Protein AF-A0A537D9V8-F1 (afdb_monomer)

Structure (mmCIF, N/CA/C/O backbone):
data_AF-A0A537D9V8-F1
#
_entry.id   AF-A0A537D9V8-F1
#
loop_
_atom_site.group_PDB
_atom_site.id
_atom_site.type_symbol
_atom_site.label_atom_id
_atom_site.label_alt_id
_atom_site.label_comp_id
_atom_site.label_asym_id
_atom_site.label_entity_id
_atom_site.label_seq_id
_atom_site.pdbx_PDB_ins_code
_atom_site.Cartn_x
_atom_site.Cartn_y
_atom_site.Cartn_z
_atom_site.occupancy
_atom_site.B_iso_or_equiv
_atom_site.auth_seq_id
_atom_site.auth_comp_id
_atom_site.auth_asym_id
_atom_site.auth_atom_id
_atom_site.pdbx_PDB_model_num
ATOM 1 N N . MET A 1 1 ? 19.007 15.230 -18.932 1.00 50.09 1 MET A N 1
ATOM 2 C CA . MET A 1 1 ? 17.707 14.813 -19.505 1.00 50.09 1 MET A CA 1
ATOM 3 C C . MET A 1 1 ? 17.336 13.464 -18.914 1.00 50.09 1 MET A C 1
ATOM 5 O O . MET A 1 1 ? 18.153 12.558 -18.996 1.00 50.09 1 MET A O 1
ATOM 9 N N . VAL A 1 2 ? 16.162 13.328 -18.291 1.00 53.84 2 VAL A N 1
ATOM 10 C CA . VAL A 1 2 ? 15.664 12.010 -17.859 1.00 53.84 2 VAL A CA 1
ATOM 11 C C . VAL A 1 2 ? 15.158 11.270 -19.104 1.00 53.84 2 VAL A C 1
ATOM 13 O O . VAL A 1 2 ? 14.391 11.864 -19.867 1.00 53.84 2 VAL A O 1
ATOM 16 N N . PRO A 1 3 ? 15.570 10.016 -19.357 1.00 70.00 3 PRO A N 1
ATOM 17 C CA . PRO A 1 3 ? 15.052 9.237 -20.475 1.00 70.00 3 PRO A CA 1
ATOM 18 C C . PRO A 1 3 ? 13.522 9.136 -20.404 1.00 70.00 3 PRO A C 1
ATOM 20 O O . PRO A 1 3 ? 12.966 8.838 -19.346 1.00 70.00 3 PRO A O 1
ATOM 23 N N . LYS A 1 4 ? 12.831 9.338 -21.535 1.00 74.06 4 LYS A N 1
ATOM 24 C CA . LYS A 1 4 ? 11.355 9.309 -21.632 1.00 74.06 4 LYS A CA 1
ATOM 25 C C . LYS A 1 4 ? 10.742 8.062 -20.977 1.00 74.06 4 LYS A C 1
ATOM 27 O O . LYS A 1 4 ? 9.688 8.142 -20.354 1.00 74.06 4 LYS A O 1
ATOM 32 N N . THR A 1 5 ? 11.428 6.928 -21.071 1.00 73.00 5 THR A N 1
ATOM 33 C CA . THR A 1 5 ? 11.005 5.647 -20.496 1.00 73.00 5 THR A CA 1
ATOM 34 C C . THR A 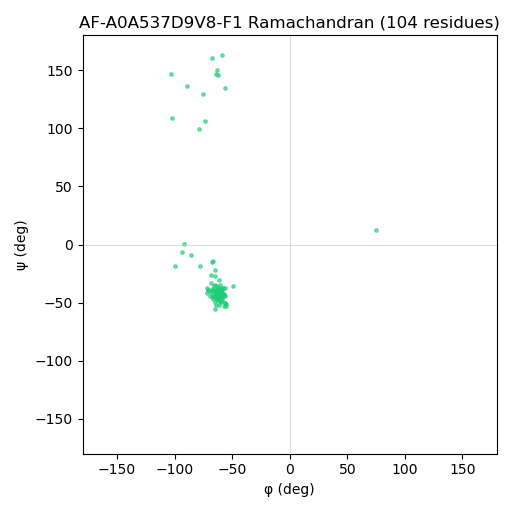1 5 ? 11.112 5.599 -18.970 1.00 73.00 5 THR A C 1
ATOM 36 O O . THR A 1 5 ? 10.228 5.055 -18.317 1.00 73.00 5 THR A O 1
ATOM 39 N N . GLN A 1 6 ? 12.147 6.210 -18.387 1.00 72.50 6 GLN A N 1
ATOM 40 C CA . GLN A 1 6 ? 12.312 6.275 -16.933 1.00 72.50 6 GLN A CA 1
ATOM 41 C C . GLN A 1 6 ? 11.202 7.121 -16.297 1.00 72.50 6 GLN A C 1
ATOM 43 O O . GLN A 1 6 ? 10.570 6.686 -15.340 1.00 72.50 6 GLN A O 1
ATOM 48 N N . PHE A 1 7 ? 10.875 8.262 -16.910 1.00 73.81 7 PHE A N 1
ATOM 49 C CA . PHE A 1 7 ? 9.762 9.107 -16.474 1.00 73.81 7 PHE A CA 1
ATOM 50 C C . PHE A 1 7 ? 8.406 8.378 -16.526 1.00 73.81 7 PHE A C 1
ATOM 52 O O . PHE A 1 7 ? 7.586 8.508 -15.617 1.00 73.81 7 PHE A O 1
ATOM 59 N N . GLN A 1 8 ? 8.175 7.566 -17.564 1.00 82.62 8 GLN A N 1
ATOM 60 C CA . GLN A 1 8 ? 6.965 6.742 -17.665 1.00 82.62 8 GLN A CA 1
ATOM 61 C C . GLN A 1 8 ? 6.888 5.677 -16.565 1.00 82.62 8 GLN A C 1
ATOM 63 O O . GLN A 1 8 ? 5.805 5.424 -16.035 1.00 82.62 8 GLN A O 1
ATOM 68 N N . PHE A 1 9 ? 8.014 5.057 -16.204 1.00 86.25 9 PHE A N 1
ATOM 69 C CA . PHE A 1 9 ? 8.059 4.107 -15.095 1.00 86.25 9 PHE A CA 1
ATOM 70 C C . PHE A 1 9 ? 7.816 4.783 -13.756 1.00 86.25 9 PHE A C 1
ATOM 72 O O . PHE A 1 9 ? 6.989 4.288 -12.999 1.00 86.25 9 PHE A O 1
ATOM 79 N N . ASP A 1 10 ? 8.435 5.932 -13.495 1.00 88.12 10 ASP A N 1
ATOM 80 C CA . ASP A 1 10 ? 8.245 6.661 -12.240 1.00 88.12 10 ASP A CA 1
ATOM 81 C C . ASP A 1 10 ? 6.766 6.960 -11.969 1.00 88.12 10 ASP A C 1
ATOM 83 O O . ASP A 1 10 ? 6.251 6.613 -10.906 1.00 88.12 10 ASP A O 1
ATOM 87 N N . GLN A 1 11 ? 6.061 7.534 -12.950 1.00 89.12 11 GLN A N 1
ATOM 88 C CA . GLN A 1 11 ? 4.635 7.850 -12.818 1.00 89.12 11 GLN A CA 1
ATOM 89 C C . GLN A 1 11 ? 3.774 6.599 -12.633 1.00 89.12 11 GLN A C 1
ATOM 91 O O . GLN A 1 11 ? 2.828 6.590 -11.843 1.00 89.12 11 GLN A O 1
ATOM 96 N N . LYS A 1 12 ? 4.092 5.535 -13.374 1.00 89.88 12 LYS A N 1
ATOM 97 C CA . LYS A 1 12 ? 3.346 4.281 -13.313 1.00 89.88 12 LYS A CA 1
ATOM 98 C C . LYS A 1 12 ? 3.517 3.600 -11.958 1.00 89.88 12 LYS A C 1
ATOM 100 O O . LYS A 1 12 ? 2.529 3.172 -11.371 1.00 89.88 12 LYS A O 1
ATOM 105 N N . VAL A 1 13 ? 4.744 3.540 -11.447 1.00 92.81 13 VAL A N 1
ATOM 106 C CA . VAL A 1 13 ? 5.045 2.960 -10.135 1.00 92.81 13 VAL A CA 1
ATOM 107 C C . VAL A 1 13 ? 4.386 3.774 -9.0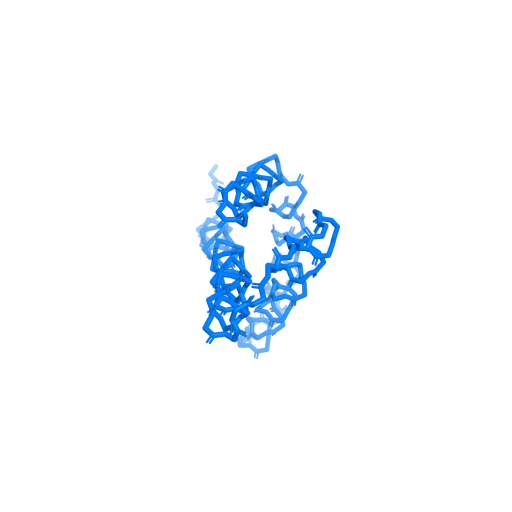20 1.00 92.81 13 VAL A C 1
ATOM 109 O O . VAL A 1 13 ? 3.720 3.187 -8.170 1.00 92.81 13 VAL A O 1
ATOM 112 N N . ASP A 1 14 ? 4.475 5.109 -9.053 1.00 92.81 14 ASP A N 1
ATOM 113 C CA . ASP A 1 14 ? 3.807 5.973 -8.067 1.00 92.81 14 ASP A CA 1
ATOM 114 C C . ASP A 1 14 ? 2.286 5.734 -8.038 1.00 92.81 14 ASP A C 1
ATOM 116 O O . ASP A 1 14 ? 1.671 5.641 -6.969 1.00 92.81 14 ASP A O 1
ATOM 120 N N . LEU A 1 15 ? 1.669 5.589 -9.216 1.00 93.75 15 LEU A N 1
ATOM 121 C CA . LEU A 1 15 ? 0.241 5.315 -9.334 1.00 93.75 15 LEU A CA 1
ATOM 122 C C . LEU A 1 15 ? -0.141 3.967 -8.706 1.00 93.75 15 LEU A C 1
ATOM 124 O O . LEU A 1 15 ? -1.140 3.896 -7.982 1.00 93.75 15 LEU A O 1
ATOM 128 N N . GLU A 1 16 ? 0.627 2.912 -8.970 1.00 94.75 16 GLU A N 1
ATOM 129 C CA . GLU A 1 16 ? 0.356 1.563 -8.461 1.00 94.75 16 GLU A CA 1
ATOM 130 C C . GLU A 1 16 ? 0.608 1.430 -6.958 1.00 94.75 16 GLU A C 1
ATOM 132 O O . GLU A 1 16 ? -0.211 0.837 -6.246 1.00 94.75 16 GLU A O 1
ATOM 137 N N . ILE A 1 17 ? 1.660 2.070 -6.441 1.00 94.56 17 ILE A N 1
ATOM 138 C CA . ILE A 1 17 ? 1.883 2.212 -4.997 1.00 94.56 17 ILE A CA 1
ATOM 139 C C . ILE A 1 17 ? 0.662 2.888 -4.363 1.00 94.56 17 ILE A C 1
ATOM 141 O O . ILE A 1 17 ? 0.060 2.353 -3.428 1.00 94.56 17 ILE A O 1
ATOM 145 N N . GLY A 1 18 ? 0.220 4.017 -4.924 1.00 95.50 18 GLY A N 1
ATOM 146 C CA . GLY A 1 18 ? -0.951 4.741 -4.435 1.00 95.50 18 GLY A CA 1
ATOM 147 C C . GLY A 1 18 ? -2.239 3.912 -4.453 1.00 95.50 18 GLY A C 1
ATOM 148 O O . GLY A 1 18 ? -3.027 3.965 -3.506 1.00 95.50 18 GLY A O 1
ATOM 149 N N . LYS A 1 19 ? -2.473 3.131 -5.515 1.00 96.50 19 LYS A N 1
ATOM 150 C CA . LYS A 1 19 ? -3.630 2.226 -5.607 1.00 96.50 19 LYS A CA 1
ATOM 151 C C . LYS A 1 19 ? -3.577 1.136 -4.542 1.00 96.50 19 LYS A C 1
ATOM 153 O O . LYS A 1 19 ? -4.598 0.895 -3.903 1.00 96.50 19 LYS A O 1
ATOM 158 N N . SER A 1 20 ? -2.410 0.541 -4.317 1.00 96.81 20 SER A N 1
ATOM 159 C CA . SER A 1 20 ? -2.212 -0.536 -3.341 1.00 96.81 20 SER A CA 1
ATOM 160 C C . SER A 1 20 ? -2.493 -0.068 -1.910 1.00 96.81 20 SER A C 1
ATOM 162 O O . SER A 1 20 ? -3.253 -0.709 -1.179 1.00 96.81 20 SER A O 1
ATOM 164 N N . VAL A 1 21 ? -1.989 1.113 -1.525 1.00 96.94 21 VAL A N 1
ATOM 165 C CA . VAL A 1 21 ? -2.286 1.700 -0.205 1.00 96.94 21 VAL A CA 1
ATOM 166 C C . VAL A 1 21 ? -3.777 2.023 -0.062 1.00 96.94 21 VAL A C 1
ATOM 168 O O . VAL A 1 21 ? -4.395 1.673 0.944 1.00 96.94 21 VAL A O 1
ATOM 171 N N . ARG A 1 22 ? -4.401 2.636 -1.080 1.00 96.81 22 ARG A N 1
ATOM 172 C CA . ARG A 1 22 ? -5.843 2.944 -1.051 1.00 96.81 22 ARG A CA 1
ATOM 173 C C . ARG A 1 22 ? -6.714 1.690 -0.987 1.00 96.81 22 ARG A C 1
ATOM 175 O O . ARG A 1 22 ? -7.735 1.708 -0.305 1.00 96.81 22 ARG A O 1
ATOM 182 N N . ALA A 1 23 ? -6.340 0.624 -1.689 1.00 97.31 23 ALA A N 1
ATOM 183 C CA . ALA A 1 23 ? -7.040 -0.656 -1.638 1.00 97.31 23 ALA A CA 1
ATOM 184 C C . ALA A 1 23 ? -6.966 -1.265 -0.231 1.00 97.31 23 ALA A C 1
ATOM 186 O O . ALA A 1 23 ? -7.997 -1.651 0.315 1.00 97.31 23 ALA A O 1
ATOM 187 N N . THR A 1 24 ? -5.786 -1.229 0.394 1.00 97.25 24 THR A N 1
ATOM 188 C CA . THR A 1 24 ? -5.583 -1.661 1.789 1.00 97.25 24 THR A CA 1
ATOM 189 C C . THR A 1 24 ? -6.459 -0.863 2.756 1.00 97.25 24 THR A C 1
ATOM 191 O O . THR A 1 24 ? -7.185 -1.430 3.570 1.00 97.25 24 THR A O 1
ATOM 194 N N . LEU A 1 25 ? -6.468 0.468 2.624 1.00 96.75 25 LEU A N 1
ATOM 195 C CA . LEU A 1 25 ? -7.319 1.350 3.424 1.00 96.75 25 LEU A CA 1
ATOM 196 C C . LEU A 1 25 ? -8.809 1.018 3.261 1.00 96.75 25 LEU A C 1
ATOM 198 O O . LEU A 1 25 ? -9.549 0.991 4.245 1.00 96.75 25 LEU A O 1
ATOM 202 N N . ARG A 1 26 ? -9.270 0.781 2.028 1.00 96.50 26 ARG A N 1
ATOM 203 C CA . ARG A 1 26 ? -10.668 0.414 1.748 1.00 96.50 26 ARG A CA 1
ATOM 204 C C . ARG A 1 26 ? -11.033 -0.923 2.379 1.00 96.50 26 ARG A C 1
ATOM 206 O O . ARG A 1 26 ? -12.079 -0.998 3.011 1.00 96.50 26 ARG A O 1
ATOM 213 N N . PHE A 1 27 ? -10.163 -1.922 2.258 1.00 96.56 27 PHE A N 1
ATOM 214 C CA . PHE A 1 27 ? -10.366 -3.245 2.838 1.00 96.56 27 PHE A CA 1
ATOM 215 C C . PHE A 1 27 ? -10.609 -3.174 4.351 1.00 96.56 27 PHE A C 1
ATOM 217 O O . PHE A 1 27 ? -11.646 -3.627 4.827 1.00 96.56 27 PHE A O 1
ATOM 224 N N . TYR A 1 28 ? -9.725 -2.514 5.106 1.00 96.19 28 TYR A N 1
ATOM 225 C CA . TYR A 1 28 ? -9.900 -2.405 6.558 1.00 96.19 28 TYR A CA 1
ATOM 226 C C . TYR A 1 28 ? -11.085 -1.527 6.972 1.00 96.19 28 TYR A C 1
ATOM 228 O O . TYR A 1 28 ? -11.734 -1.815 7.975 1.00 96.19 28 TYR A O 1
ATOM 236 N N . ASN A 1 29 ? -11.414 -0.481 6.205 1.00 95.06 29 ASN A N 1
ATOM 237 C CA . ASN A 1 29 ? -12.645 0.276 6.451 1.00 95.06 29 ASN A CA 1
ATOM 238 C C . ASN A 1 29 ? -13.894 -0.593 6.259 1.00 95.06 29 ASN A C 1
ATOM 240 O O . ASN A 1 29 ? -14.874 -0.396 6.974 1.00 95.06 29 ASN A O 1
ATOM 244 N N . GLU A 1 30 ? -13.875 -1.521 5.304 1.00 95.19 30 GLU A N 1
ATOM 245 C CA . GLU A 1 30 ? -14.993 -2.429 5.068 1.00 95.19 30 GLU A CA 1
ATOM 246 C C . GLU A 1 30 ? -15.107 -3.474 6.182 1.00 95.19 30 GLU A C 1
ATOM 248 O O . GLU A 1 30 ? -16.196 -3.666 6.716 1.00 95.19 30 GLU A O 1
ATOM 253 N N . LEU A 1 31 ? -13.984 -4.036 6.643 1.00 93.75 31 LEU A N 1
ATOM 254 C CA . LEU A 1 31 ? -13.959 -4.892 7.836 1.00 93.75 31 LEU A CA 1
ATOM 255 C C . LEU A 1 31 ? -14.529 -4.177 9.069 1.00 93.75 31 LEU A C 1
ATOM 257 O O . LEU A 1 31 ? -15.354 -4.738 9.787 1.00 93.75 31 LEU A O 1
ATOM 261 N N . ARG A 1 32 ? -14.153 -2.910 9.284 1.00 93.62 32 ARG A N 1
ATOM 262 C CA . ARG A 1 32 ? -14.700 -2.088 10.372 1.00 93.62 32 ARG A CA 1
ATOM 263 C C . ARG A 1 32 ? -16.219 -1.945 10.280 1.00 93.62 32 ARG A C 1
ATOM 265 O O . ARG A 1 32 ? -16.906 -2.089 11.285 1.00 93.62 32 ARG A O 1
ATOM 272 N N . LYS A 1 33 ? -16.751 -1.647 9.089 1.00 93.38 33 LYS A N 1
ATOM 273 C CA . LYS A 1 33 ? -18.204 -1.518 8.879 1.00 93.38 33 LYS A CA 1
ATOM 274 C C . LYS A 1 33 ? -18.930 -2.834 9.143 1.00 93.38 33 LYS A C 1
ATOM 276 O O . LYS A 1 33 ? -19.999 -2.811 9.740 1.00 93.38 33 LYS A O 1
ATOM 281 N N . GLN A 1 34 ? -18.354 -3.959 8.721 1.00 92.81 34 GLN A N 1
ATOM 282 C CA . GLN A 1 34 ? -18.924 -5.284 8.968 1.00 92.81 34 GLN A CA 1
ATOM 283 C C . GLN A 1 34 ? -18.976 -5.609 10.465 1.00 92.81 34 GLN A C 1
ATOM 285 O O . GLN A 1 34 ? -20.002 -6.098 10.929 1.00 92.81 34 GLN A O 1
ATOM 290 N N . ALA A 1 35 ? -17.922 -5.290 11.224 1.00 90.94 35 ALA A N 1
ATOM 291 C CA . ALA A 1 35 ? -17.917 -5.432 12.682 1.00 90.94 35 ALA A CA 1
ATOM 292 C C . ALA A 1 35 ? -18.983 -4.536 13.340 1.00 90.94 35 ALA A C 1
ATOM 294 O O . ALA A 1 35 ? -19.802 -5.015 14.121 1.00 90.94 35 ALA A O 1
ATOM 295 N N . ALA A 1 36 ? -19.060 -3.263 12.936 1.00 90.75 36 ALA A N 1
ATOM 296 C CA . ALA A 1 36 ? -20.065 -2.330 13.444 1.00 90.75 36 ALA A CA 1
ATOM 297 C C . ALA A 1 36 ? -21.505 -2.797 13.158 1.00 90.75 36 ALA A C 1
ATOM 299 O O . ALA A 1 36 ? -22.372 -2.677 14.019 1.00 90.75 36 ALA A O 1
ATOM 300 N N . ALA A 1 37 ? -21.760 -3.385 11.983 1.00 92.81 37 ALA A N 1
ATOM 301 C CA . ALA A 1 37 ? -23.063 -3.955 11.632 1.00 92.81 37 ALA A CA 1
ATOM 302 C C . ALA A 1 37 ? -23.456 -5.162 12.509 1.00 92.81 37 ALA A C 1
ATOM 304 O O . ALA A 1 37 ? -24.639 -5.468 12.627 1.00 92.81 37 ALA A O 1
ATOM 305 N N . ARG A 1 38 ? -22.481 -5.829 13.139 1.00 93.44 38 ARG A N 1
ATOM 306 C CA . ARG A 1 38 ? -22.688 -6.917 14.111 1.00 93.44 38 ARG A CA 1
ATOM 307 C C . ARG A 1 38 ? -22.760 -6.423 15.560 1.00 93.44 38 ARG A C 1
ATOM 309 O O . ARG A 1 38 ? -22.913 -7.234 16.465 1.00 93.44 38 ARG A O 1
ATOM 316 N N . GLY A 1 39 ? -22.642 -5.113 15.791 1.00 90.69 39 GLY A N 1
ATOM 317 C CA . GLY A 1 39 ? -22.552 -4.531 17.132 1.00 90.69 39 GLY A CA 1
ATOM 318 C C . GLY A 1 39 ? -21.188 -4.728 17.805 1.00 90.69 39 GLY A C 1
ATOM 319 O O . GLY A 1 39 ? -21.057 -4.481 19.001 1.00 90.69 39 GLY A O 1
ATOM 320 N N . GLU A 1 40 ? -20.167 -5.158 17.061 1.00 89.50 40 GLU A N 1
ATOM 321 C CA . GLU A 1 40 ? -18.815 -5.367 17.577 1.00 89.50 40 GLU A CA 1
ATOM 322 C C . GLU A 1 40 ? -17.982 -4.082 17.455 1.00 89.50 40 GLU A C 1
ATOM 324 O O . GLU A 1 40 ? -17.957 -3.424 16.410 1.00 89.50 40 GLU A O 1
ATOM 329 N N . GLN A 1 41 ? -17.230 -3.745 18.507 1.00 79.62 41 GLN A N 1
ATOM 330 C CA . GLN A 1 41 ? -16.169 -2.743 18.406 1.00 79.62 41 GLN A CA 1
ATOM 331 C C . GLN A 1 41 ? -14.939 -3.377 17.754 1.00 79.62 41 GLN A C 1
ATOM 333 O O . GLN A 1 41 ? -14.153 -4.074 18.398 1.00 79.62 41 GLN A O 1
ATOM 338 N N . GLY A 1 42 ? -14.775 -3.139 16.452 1.00 81.56 42 GLY A N 1
ATOM 339 C CA . GLY A 1 42 ? -13.549 -3.492 15.747 1.00 81.56 42 GLY A CA 1
ATOM 340 C C . GLY A 1 42 ? -12.358 -2.700 16.290 1.00 81.56 42 GLY A C 1
ATOM 341 O O . GLY A 1 42 ? -12.493 -1.537 16.659 1.00 81.56 42 GLY A O 1
ATOM 342 N N . LYS A 1 43 ? -11.173 -3.311 16.298 1.00 87.44 43 LYS A N 1
ATOM 343 C CA . LYS A 1 43 ? -9.905 -2.608 16.534 1.00 87.44 43 LYS A CA 1
ATOM 344 C C . LYS A 1 43 ? -9.174 -2.422 15.205 1.00 87.44 43 LYS A C 1
ATOM 346 O O . LYS A 1 43 ? -9.279 -3.303 14.344 1.00 87.44 43 LYS A O 1
ATOM 351 N N . PRO A 1 44 ? -8.431 -1.318 15.020 1.00 90.62 44 PRO A N 1
ATOM 352 C CA . PRO A 1 44 ? -7.613 -1.170 13.830 1.00 90.62 44 PRO A CA 1
ATOM 353 C C . PRO A 1 44 ? -6.535 -2.267 13.802 1.00 90.62 44 PRO A C 1
ATOM 355 O O . PRO A 1 44 ? -6.085 -2.709 14.865 1.00 90.62 44 PRO A O 1
ATOM 358 N N . PRO A 1 45 ? -6.090 -2.707 12.609 1.00 95.00 45 PRO A N 1
ATOM 359 C CA . PRO A 1 45 ? -4.878 -3.516 12.507 1.00 95.00 45 PRO A CA 1
ATOM 360 C C . PRO A 1 45 ? -3.684 -2.735 13.076 1.00 95.00 45 PRO A C 1
ATOM 362 O O . PRO A 1 45 ? -3.737 -1.511 13.173 1.00 95.00 45 PRO A O 1
ATOM 365 N N . SER A 1 46 ? -2.578 -3.407 13.396 1.00 96.94 46 SER A N 1
ATOM 366 C CA . SER A 1 46 ? -1.327 -2.693 13.668 1.00 96.94 46 SER A CA 1
ATOM 367 C C . SER A 1 46 ? -0.794 -2.028 12.391 1.00 96.94 46 SER A C 1
ATOM 369 O O . SER A 1 46 ? -1.135 -2.422 11.267 1.00 96.94 46 SER A O 1
ATOM 371 N N . PHE A 1 47 ? 0.086 -1.035 12.550 1.00 96.44 47 PHE A N 1
ATOM 372 C CA . PHE A 1 47 ? 0.765 -0.407 11.413 1.00 96.44 47 PHE A CA 1
ATOM 373 C C . PHE A 1 47 ? 1.565 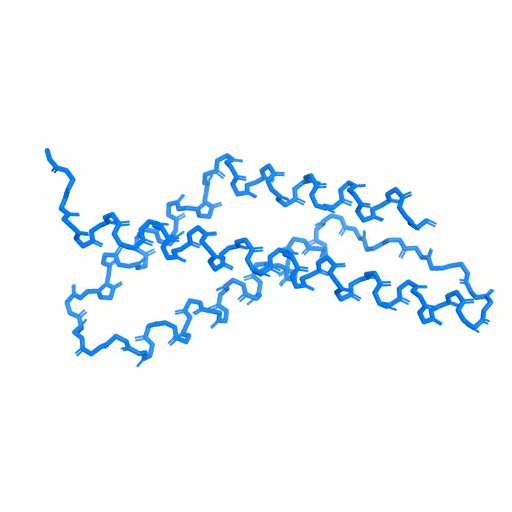-1.423 10.587 1.00 96.44 47 PHE A C 1
ATOM 375 O O . PHE A 1 47 ? 1.584 -1.338 9.359 1.00 96.44 47 PHE A O 1
ATOM 382 N N . GLU A 1 48 ? 2.191 -2.398 11.247 1.00 96.62 48 GLU A N 1
ATOM 383 C CA . GLU A 1 48 ? 2.949 -3.470 10.598 1.00 96.62 48 GLU A CA 1
ATOM 384 C C . GLU A 1 48 ? 2.039 -4.342 9.732 1.00 96.62 48 GLU A C 1
ATOM 386 O O . GLU A 1 48 ? 2.331 -4.542 8.556 1.00 96.62 48 GLU A O 1
ATOM 391 N N . THR A 1 49 ? 0.889 -4.771 10.260 1.00 96.94 49 THR A N 1
ATOM 392 C CA . THR A 1 49 ? -0.084 -5.577 9.510 1.00 96.94 49 THR A CA 1
ATOM 393 C C . THR A 1 49 ? -0.669 -4.799 8.329 1.00 96.94 49 THR A C 1
ATOM 395 O O . THR A 1 49 ? -0.795 -5.334 7.225 1.00 96.94 49 THR A O 1
ATOM 398 N N . PHE A 1 50 ? -0.989 -3.516 8.523 1.00 97.19 50 PHE A N 1
ATOM 399 C CA . PHE A 1 50 ? -1.439 -2.645 7.436 1.00 97.19 50 PHE A CA 1
ATOM 400 C C . PHE A 1 50 ? -0.369 -2.515 6.343 1.00 97.19 50 PHE A C 1
ATOM 402 O O . PHE A 1 50 ? -0.654 -2.691 5.157 1.00 97.19 50 PHE A O 1
ATOM 409 N N . SER A 1 51 ? 0.874 -2.240 6.740 1.00 95.81 51 SER A N 1
ATOM 410 C CA . SER A 1 51 ? 1.991 -2.031 5.817 1.00 95.81 51 SER A CA 1
ATOM 411 C C . SER A 1 51 ? 2.373 -3.308 5.074 1.00 95.81 51 SER A C 1
ATOM 413 O O . SER A 1 51 ? 2.642 -3.253 3.874 1.00 95.81 51 SER A O 1
ATOM 415 N N . ALA A 1 52 ? 2.339 -4.460 5.744 1.00 96.69 52 ALA A N 1
ATOM 416 C CA . ALA A 1 52 ? 2.571 -5.762 5.131 1.00 96.69 52 ALA A CA 1
ATOM 417 C C . ALA A 1 52 ? 1.527 -6.062 4.046 1.00 96.69 52 ALA A C 1
ATOM 419 O O . ALA A 1 52 ? 1.892 -6.430 2.931 1.00 96.69 52 ALA A O 1
ATOM 420 N N . MET A 1 53 ? 0.240 -5.817 4.323 1.00 97.19 53 MET A N 1
ATOM 421 C CA . MET A 1 53 ? -0.822 -6.000 3.330 1.00 97.19 53 MET A CA 1
ATOM 422 C C . MET A 1 53 ? -0.652 -5.062 2.129 1.00 97.19 53 MET A C 1
ATOM 424 O O . MET A 1 53 ? -0.724 -5.504 0.981 1.00 97.19 53 MET A O 1
ATOM 428 N N . ALA A 1 54 ? -0.381 -3.780 2.382 1.00 96.81 54 ALA A N 1
ATOM 429 C CA . ALA A 1 54 ? -0.143 -2.812 1.317 1.00 96.81 54 ALA A CA 1
ATOM 430 C C . ALA A 1 54 ? 1.061 -3.205 0.451 1.00 96.81 54 ALA A C 1
ATOM 432 O O . ALA A 1 54 ? 0.985 -3.116 -0.772 1.00 96.81 54 ALA A O 1
ATOM 433 N N . THR A 1 55 ? 2.133 -3.697 1.072 1.00 95.25 55 THR A N 1
ATOM 434 C CA . THR A 1 55 ? 3.340 -4.165 0.378 1.00 95.25 55 THR A CA 1
ATOM 435 C C . THR A 1 55 ? 3.068 -5.422 -0.446 1.00 95.25 55 THR A C 1
ATOM 437 O O . THR A 1 55 ? 3.511 -5.502 -1.588 1.00 95.25 55 THR A O 1
ATOM 440 N N . GLY A 1 56 ? 2.277 -6.368 0.067 1.00 96.00 56 GLY A N 1
ATOM 441 C CA . GLY A 1 56 ? 1.845 -7.541 -0.699 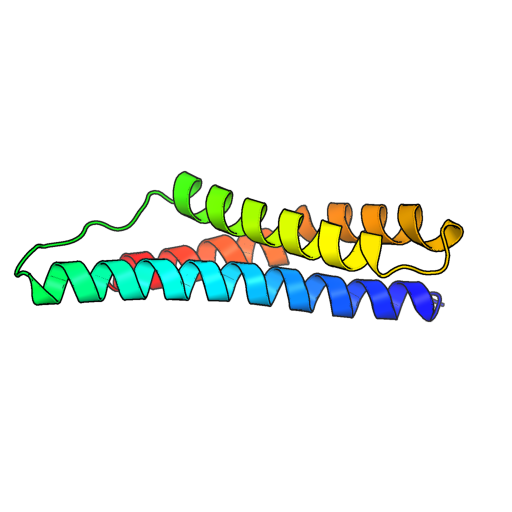1.00 96.00 56 GLY A CA 1
ATOM 442 C C . GLY A 1 56 ? 1.051 -7.165 -1.955 1.00 96.00 56 GLY A C 1
ATOM 443 O O . GLY A 1 56 ? 1.297 -7.708 -3.030 1.00 96.00 56 GLY A O 1
ATOM 444 N N . LEU A 1 57 ? 0.153 -6.178 -1.856 1.00 96.25 57 LEU A N 1
ATOM 445 C CA . LEU A 1 57 ? -0.588 -5.657 -3.014 1.00 96.25 57 LEU A CA 1
ATOM 446 C C . LEU A 1 57 ? 0.319 -4.935 -4.019 1.00 96.25 57 LEU A C 1
ATOM 448 O O . LEU A 1 57 ? 0.139 -5.094 -5.228 1.00 96.25 57 LEU A O 1
ATOM 452 N N . MET A 1 58 ? 1.303 -4.176 -3.530 1.00 95.56 58 MET A N 1
ATOM 453 C CA . MET A 1 58 ? 2.321 -3.556 -4.381 1.00 95.56 58 MET A CA 1
ATOM 454 C C . MET A 1 58 ? 3.091 -4.627 -5.156 1.00 95.56 58 MET A C 1
ATOM 456 O O . MET A 1 58 ? 3.203 -4.533 -6.375 1.00 95.56 58 MET A O 1
ATOM 460 N N . GLU A 1 59 ? 3.572 -5.665 -4.476 1.00 94.94 59 GLU A 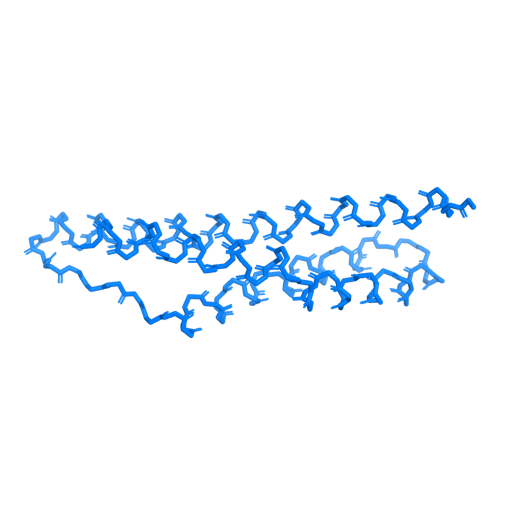N 1
ATOM 461 C CA . GLU A 1 59 ? 4.341 -6.746 -5.093 1.00 94.94 59 GLU A CA 1
ATOM 462 C C . GLU A 1 59 ? 3.518 -7.517 -6.136 1.00 94.94 59 GLU A C 1
ATOM 464 O O . GLU A 1 59 ? 3.992 -7.766 -7.245 1.00 94.94 59 GLU A O 1
ATOM 469 N N . ALA A 1 60 ? 2.246 -7.800 -5.840 1.00 94.81 60 ALA A N 1
ATOM 470 C CA . ALA A 1 60 ? 1.333 -8.407 -6.804 1.00 94.81 60 ALA A CA 1
ATOM 471 C C . ALA A 1 60 ? 1.133 -7.521 -8.051 1.00 94.81 60 ALA A C 1
ATOM 473 O O . ALA A 1 60 ? 1.193 -8.013 -9.179 1.00 94.81 60 ALA A O 1
ATOM 474 N N . SER A 1 61 ? 0.949 -6.205 -7.873 1.00 93.31 61 SER A N 1
ATOM 475 C CA . SER A 1 61 ? 0.838 -5.258 -8.995 1.00 93.31 61 SER A CA 1
ATOM 476 C C . SER A 1 61 ? 2.135 -5.183 -9.814 1.00 93.31 61 SER A C 1
ATOM 478 O O . SER A 1 61 ? 2.095 -5.190 -11.050 1.00 93.31 61 SER A O 1
ATOM 480 N N . LYS A 1 62 ? 3.299 -5.201 -9.146 1.00 94.50 62 LYS A N 1
ATOM 481 C CA . LYS A 1 62 ? 4.612 -5.273 -9.799 1.00 94.50 62 LYS A CA 1
ATOM 482 C C . LYS A 1 62 ? 4.698 -6.490 -10.711 1.00 94.50 62 LYS A C 1
ATOM 484 O O . LYS A 1 62 ? 5.032 -6.329 -11.884 1.00 94.50 62 LYS A O 1
ATOM 489 N N . GLN A 1 63 ? 4.352 -7.675 -10.205 1.00 93.31 63 GLN A N 1
ATOM 490 C CA . GLN A 1 63 ? 4.424 -8.917 -10.973 1.00 93.31 63 GLN A CA 1
ATOM 491 C C . GLN A 1 63 ? 3.526 -8.868 -12.215 1.00 93.31 63 GLN A C 1
ATOM 493 O O . GLN A 1 63 ? 3.991 -9.136 -13.319 1.00 93.31 63 GLN A O 1
ATOM 498 N N . VAL A 1 64 ? 2.286 -8.388 -12.078 1.00 91.94 64 VAL A N 1
ATOM 499 C CA . VAL A 1 64 ? 1.372 -8.201 -13.221 1.00 91.94 64 VAL A CA 1
ATOM 500 C C . VAL A 1 64 ? 1.958 -7.252 -14.270 1.00 91.94 64 VAL A C 1
ATOM 502 O O . VAL A 1 64 ? 1.761 -7.438 -15.474 1.00 91.94 64 VAL A O 1
ATOM 505 N N . HIS A 1 65 ? 2.664 -6.203 -13.848 1.00 89.81 65 HIS A N 1
ATOM 506 C CA . HIS A 1 65 ? 3.329 -5.301 -14.779 1.00 89.81 65 HIS A CA 1
ATOM 507 C C . HIS A 1 65 ? 4.537 -5.929 -15.461 1.00 89.81 65 HIS A C 1
ATOM 509 O O . HIS A 1 65 ? 4.698 -5.707 -16.662 1.00 89.81 65 HIS A O 1
ATOM 515 N N . LEU A 1 66 ? 5.327 -6.716 -14.734 1.00 90.75 66 LEU A N 1
ATOM 516 C CA . LEU A 1 66 ? 6.452 -7.467 -15.275 1.00 90.75 66 LEU A CA 1
ATOM 517 C C . LEU A 1 66 ? 6.005 -8.492 -16.316 1.00 90.75 66 LEU A C 1
ATOM 519 O O . LEU A 1 66 ? 6.581 -8.535 -17.399 1.00 90.75 66 LEU A O 1
ATOM 523 N N . ASP A 1 67 ? 4.931 -9.228 -16.048 1.00 89.75 67 ASP A N 1
ATOM 524 C CA . ASP A 1 67 ? 4.387 -10.227 -16.976 1.00 89.75 67 ASP A CA 1
ATOM 525 C C . ASP A 1 67 ? 3.855 -9.587 -18.270 1.00 89.75 67 ASP A C 1
ATOM 527 O O . ASP A 1 67 ? 3.848 -10.197 -19.337 1.00 89.75 67 ASP A O 1
ATOM 531 N N . ARG A 1 68 ? 3.431 -8.318 -18.201 1.00 88.44 68 ARG A N 1
ATOM 532 C CA . ARG A 1 68 ? 2.963 -7.537 -19.359 1.00 88.44 68 ARG A CA 1
ATOM 533 C C . ARG A 1 68 ? 4.092 -6.842 -20.126 1.00 88.44 68 ARG A C 1
ATOM 535 O O . ARG A 1 68 ? 3.823 -6.263 -21.185 1.00 88.44 68 ARG A O 1
ATOM 542 N N . LEU A 1 69 ? 5.328 -6.838 -19.620 1.00 86.62 69 LEU A N 1
ATOM 543 C CA . LEU A 1 69 ? 6.463 -6.243 -20.326 1.00 86.62 69 LEU A CA 1
ATOM 544 C C . LEU A 1 69 ? 6.881 -7.144 -21.490 1.00 86.62 69 LEU A C 1
ATOM 546 O O . LEU A 1 69 ? 7.528 -8.168 -21.312 1.00 86.62 69 LEU A O 1
ATOM 550 N N . LYS A 1 70 ? 6.564 -6.708 -22.712 1.00 81.50 70 LYS A N 1
ATOM 551 C CA . LYS A 1 70 ? 6.985 -7.396 -23.944 1.00 81.50 70 LYS A CA 1
ATOM 552 C C . LYS A 1 70 ? 8.493 -7.321 -24.195 1.00 81.50 70 LYS A C 1
ATOM 554 O O . LYS A 1 70 ? 9.037 -8.176 -24.882 1.00 81.50 70 LYS A O 1
ATOM 559 N N . ASN A 1 71 ? 9.156 -6.283 -23.682 1.00 84.44 71 ASN A N 1
ATOM 560 C CA . ASN A 1 71 ? 10.594 -6.101 -23.840 1.00 84.44 71 ASN A CA 1
ATOM 561 C C . ASN A 1 71 ? 11.324 -6.505 -22.553 1.00 84.44 71 ASN A C 1
ATOM 563 O O . ASN A 1 71 ? 11.269 -5.784 -21.554 1.00 84.44 71 ASN A O 1
ATOM 567 N N . LEU A 1 72 ? 12.040 -7.629 -22.608 1.00 82.50 72 LEU A N 1
ATOM 568 C CA . LEU A 1 72 ? 12.815 -8.160 -21.487 1.00 82.50 72 LEU A CA 1
ATOM 569 C C . LEU A 1 72 ? 13.922 -7.202 -21.026 1.00 82.50 72 LEU A C 1
ATOM 571 O O . LEU A 1 72 ? 14.192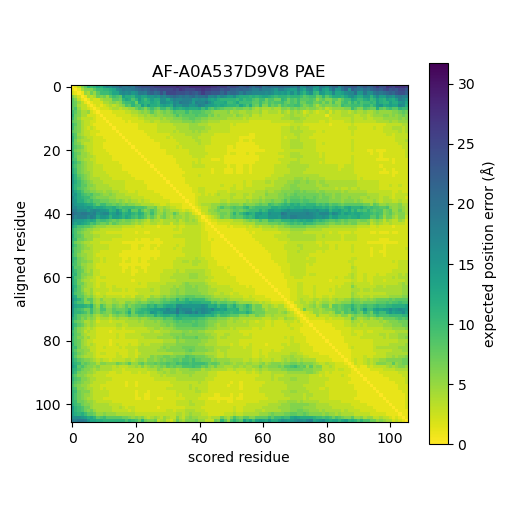 -7.134 -19.830 1.00 82.50 72 LEU A O 1
ATOM 575 N N . SER A 1 73 ? 14.491 -6.385 -21.923 1.00 84.81 73 SER A N 1
ATOM 576 C CA . SER A 1 73 ? 15.515 -5.394 -21.554 1.00 84.81 73 SER A CA 1
ATOM 577 C C . SER A 1 73 ? 14.974 -4.277 -20.653 1.00 84.81 73 SER A C 1
ATOM 579 O O . SER A 1 73 ? 15.742 -3.518 -20.071 1.00 84.81 73 SER A O 1
ATOM 581 N N . MET A 1 74 ? 13.647 -4.146 -20.549 1.00 87.31 74 MET A N 1
ATOM 582 C CA . MET A 1 74 ? 12.986 -3.139 -19.719 1.00 87.31 74 MET A CA 1
ATOM 583 C C . MET A 1 74 ? 12.626 -3.645 -18.321 1.00 87.31 74 MET A C 1
ATOM 585 O O . MET A 1 74 ? 12.184 -2.848 -17.491 1.00 87.31 74 MET A O 1
ATOM 589 N N . ARG A 1 75 ? 12.820 -4.940 -18.053 1.00 90.19 75 ARG A N 1
ATOM 590 C CA . ARG A 1 75 ? 12.497 -5.569 -16.771 1.00 90.19 75 ARG A CA 1
ATOM 591 C C . ARG A 1 75 ? 13.349 -5.017 -15.634 1.00 90.19 75 ARG A C 1
ATOM 593 O O . ARG A 1 75 ? 12.807 -4.479 -14.675 1.00 90.19 75 ARG A O 1
ATOM 600 N N . GLU A 1 76 ? 14.665 -5.080 -15.780 1.00 90.31 76 GLU A N 1
ATOM 601 C CA . GLU A 1 76 ? 15.606 -4.631 -14.752 1.00 90.31 76 GLU A CA 1
ATOM 602 C C . GLU A 1 76 ? 15.484 -3.120 -14.450 1.00 90.31 76 GLU A C 1
ATOM 604 O O . GLU A 1 76 ? 15.377 -2.757 -13.275 1.00 90.31 76 GLU A O 1
ATOM 609 N N . PRO A 1 77 ? 15.379 -2.211 -15.448 1.00 90.50 77 PRO A N 1
ATOM 610 C CA . PRO A 1 77 ? 15.099 -0.802 -15.172 1.00 90.50 77 PRO A CA 1
ATOM 611 C C . PRO A 1 77 ? 13.786 -0.577 -14.410 1.00 90.50 77 PRO A C 1
ATOM 613 O O . PRO A 1 77 ? 13.737 0.267 -13.517 1.00 90.50 77 PRO A O 1
ATOM 616 N N . PHE A 1 78 ? 12.729 -1.333 -14.728 1.00 90.19 78 PHE A N 1
ATOM 617 C CA . PHE A 1 78 ? 11.447 -1.233 -14.029 1.00 90.19 78 PHE A CA 1
ATOM 618 C C . PHE A 1 78 ? 11.548 -1.709 -12.573 1.00 90.19 78 PHE A C 1
ATOM 620 O O . PHE A 1 78 ? 11.092 -1.006 -11.671 1.00 90.19 78 PHE A O 1
ATOM 627 N N .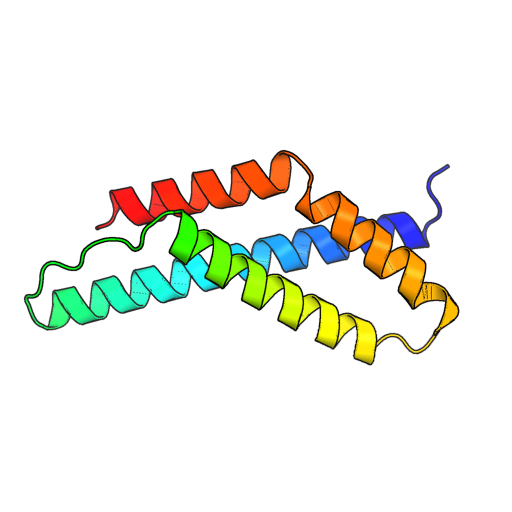 GLU A 1 79 ? 12.179 -2.860 -12.323 1.00 91.75 79 GLU A N 1
ATOM 628 C CA . GLU A 1 79 ? 12.403 -3.396 -10.970 1.00 91.75 79 GLU A CA 1
ATOM 629 C C . GLU A 1 79 ? 13.264 -2.452 -10.116 1.00 91.75 79 GLU A C 1
ATOM 631 O O . GLU A 1 79 ? 12.986 -2.243 -8.928 1.00 91.75 79 GLU A O 1
ATOM 636 N N . ARG A 1 80 ? 14.263 -1.806 -10.731 1.00 92.12 80 ARG A N 1
ATOM 637 C CA . ARG A 1 80 ? 15.084 -0.783 -10.077 1.00 92.12 80 ARG A CA 1
ATOM 638 C C . ARG A 1 80 ? 14.262 0.446 -9.697 1.00 92.12 80 ARG A C 1
ATOM 640 O O . ARG A 1 80 ? 14.327 0.872 -8.543 1.00 92.12 80 ARG A O 1
ATOM 647 N N . THR A 1 81 ? 13.479 0.998 -10.628 1.00 91.81 81 THR A N 1
ATOM 648 C CA . THR A 1 81 ? 12.573 2.121 -10.336 1.00 91.81 81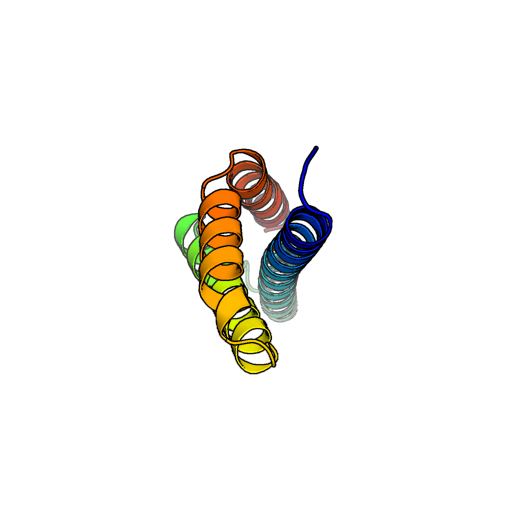 THR A CA 1
ATOM 649 C C . THR A 1 81 ? 11.601 1.751 -9.218 1.00 91.81 81 THR A C 1
ATOM 651 O O . THR A 1 81 ? 11.415 2.527 -8.284 1.00 91.81 81 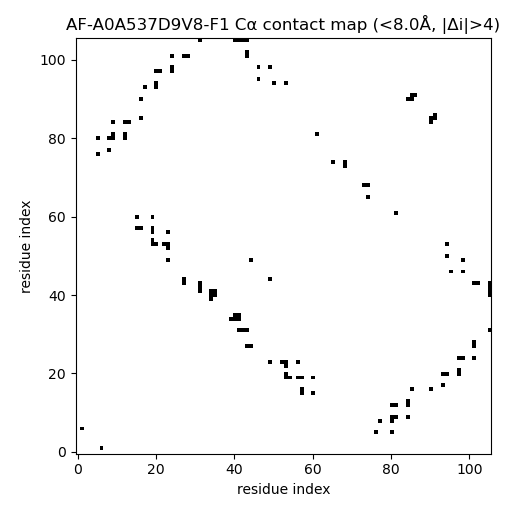THR A O 1
ATOM 654 N N . TRP A 1 82 ? 11.040 0.541 -9.254 1.00 93.50 82 TRP A N 1
ATOM 655 C CA . TRP A 1 82 ? 10.136 0.048 -8.219 1.00 93.50 82 TRP A CA 1
ATOM 656 C C . TRP A 1 82 ? 10.778 0.061 -6.831 1.00 93.50 82 TRP A C 1
ATOM 658 O O . TRP A 1 82 ? 10.252 0.670 -5.899 1.00 93.50 82 TRP A O 1
ATOM 668 N N . THR A 1 83 ? 11.952 -0.557 -6.708 1.00 92.31 83 THR A N 1
ATOM 669 C CA . THR A 1 83 ? 12.702 -0.630 -5.448 1.00 92.31 83 THR A CA 1
ATOM 670 C C . THR A 1 83 ? 13.023 0.761 -4.906 1.00 92.31 83 THR A C 1
ATOM 672 O O . THR A 1 83 ? 12.813 1.035 -3.725 1.00 92.31 83 THR A O 1
ATOM 675 N N . GLN A 1 84 ? 13.464 1.677 -5.772 1.00 92.12 84 GLN A N 1
ATOM 676 C CA . GLN A 1 84 ? 13.740 3.061 -5.381 1.00 92.12 84 GLN A CA 1
ATOM 677 C C . GLN A 1 84 ? 12.483 3.764 -4.855 1.00 92.12 84 GLN A C 1
ATOM 679 O O . GLN A 1 84 ? 12.518 4.385 -3.792 1.00 92.12 84 GLN A O 1
ATOM 684 N N . LYS A 1 85 ? 11.347 3.628 -5.548 1.00 91.75 85 LYS A N 1
ATOM 685 C CA . LYS A 1 85 ? 10.083 4.247 -5.132 1.00 91.75 85 LYS A CA 1
ATOM 686 C C . LYS A 1 85 ? 9.545 3.688 -3.817 1.00 91.75 85 LYS A C 1
ATOM 688 O O . LYS A 1 85 ? 8.997 4.458 -3.032 1.00 91.75 85 LYS A O 1
ATOM 693 N N . LEU A 1 86 ? 9.728 2.399 -3.530 1.00 89.25 86 LEU A N 1
ATOM 694 C CA . LEU A 1 86 ? 9.330 1.823 -2.239 1.00 89.25 86 LEU A CA 1
ATOM 695 C C . LEU A 1 86 ? 10.146 2.380 -1.066 1.00 89.25 86 LEU A C 1
ATOM 697 O O . LEU A 1 86 ? 9.609 2.595 0.021 1.00 89.25 86 LEU A O 1
ATOM 701 N N . LEU A 1 87 ? 11.433 2.651 -1.283 1.00 89.44 87 LEU A N 1
ATOM 702 C CA . LEU A 1 87 ? 12.318 3.189 -0.248 1.00 89.44 87 LEU A CA 1
ATOM 703 C C . LEU A 1 87 ? 12.125 4.694 -0.014 1.00 89.44 87 LEU A C 1
ATOM 705 O O . LEU A 1 87 ? 12.514 5.200 1.046 1.00 89.44 87 LEU A O 1
ATOM 709 N N . ASN A 1 88 ? 11.503 5.396 -0.965 1.00 91.62 88 ASN A N 1
ATOM 710 C CA . ASN A 1 88 ? 11.301 6.836 -0.899 1.00 91.62 88 ASN A CA 1
ATOM 711 C C . ASN A 1 88 ? 10.435 7.270 0.288 1.00 91.62 88 ASN A C 1
ATOM 713 O O . ASN A 1 88 ? 9.448 6.633 0.669 1.00 91.62 88 ASN A O 1
ATOM 717 N N . TYR A 1 89 ? 10.777 8.445 0.823 1.00 84.00 89 TYR A N 1
ATOM 718 C CA . TYR A 1 89 ? 10.057 9.070 1.931 1.00 84.00 89 TYR A CA 1
ATOM 719 C C . TYR A 1 89 ? 8.568 9.278 1.626 1.00 84.00 89 TYR A C 1
ATOM 721 O O . TYR A 1 89 ? 7.737 9.069 2.503 1.00 84.00 89 TYR A O 1
ATOM 729 N N . SER A 1 90 ? 8.213 9.626 0.385 1.00 88.00 90 SER A N 1
ATOM 730 C CA . SER A 1 90 ? 6.818 9.810 -0.032 1.00 88.00 90 SER A CA 1
ATOM 731 C C . SER A 1 90 ? 5.976 8.546 0.155 1.00 88.00 90 SER A C 1
ATOM 733 O O . SER A 1 90 ? 4.862 8.637 0.660 1.00 88.00 90 SER A O 1
ATOM 735 N N . THR A 1 91 ? 6.510 7.370 -0.182 1.00 90.88 91 THR A N 1
ATOM 736 C CA . THR A 1 91 ? 5.820 6.082 -0.018 1.00 90.88 91 THR A CA 1
ATOM 737 C C . THR A 1 91 ? 5.661 5.721 1.455 1.00 90.88 91 THR A C 1
ATOM 739 O O . THR A 1 91 ? 4.569 5.354 1.891 1.00 90.88 91 THR A O 1
ATOM 742 N N . LYS A 1 92 ? 6.721 5.904 2.254 1.00 93.31 92 LYS A N 1
ATOM 743 C CA . LYS A 1 92 ? 6.672 5.689 3.710 1.00 93.31 92 LYS A CA 1
ATOM 744 C C . LYS A 1 92 ? 5.662 6.619 4.385 1.00 93.31 92 LYS A C 1
ATOM 746 O O . LYS A 1 92 ? 4.869 6.175 5.212 1.00 93.31 92 LYS A O 1
ATOM 751 N N . LYS A 1 93 ? 5.655 7.896 3.994 1.00 95.25 93 LYS A N 1
ATOM 752 C CA . LYS A 1 93 ? 4.693 8.892 4.470 1.00 95.25 93 LYS A CA 1
ATOM 753 C C . LYS A 1 93 ? 3.267 8.524 4.059 1.00 95.25 93 LYS A C 1
ATOM 755 O O . LYS A 1 93 ? 2.388 8.521 4.906 1.00 95.25 93 LYS A O 1
ATOM 760 N N . LEU A 1 94 ? 3.048 8.126 2.806 1.00 95.44 94 LEU A N 1
ATOM 761 C CA . LEU A 1 94 ? 1.734 7.701 2.318 1.00 95.44 94 LEU A CA 1
ATOM 762 C C . LEU A 1 94 ? 1.161 6.526 3.127 1.00 95.44 94 LEU A C 1
ATOM 764 O O . LEU A 1 94 ? -0.026 6.540 3.458 1.00 95.44 94 LEU A O 1
ATOM 768 N N . LEU A 1 95 ? 1.986 5.523 3.450 1.00 95.50 95 LEU A N 1
ATOM 769 C CA . LEU A 1 95 ? 1.589 4.399 4.305 1.00 95.50 95 LEU A CA 1
ATOM 770 C C . LEU A 1 95 ? 1.183 4.880 5.699 1.00 95.50 95 LEU A C 1
ATOM 772 O O . LEU A 1 95 ? 0.111 4.516 6.181 1.00 95.50 95 LEU A O 1
ATOM 776 N N . LYS A 1 96 ? 2.012 5.727 6.317 1.00 96.31 96 LYS A N 1
ATOM 777 C CA . LYS A 1 96 ? 1.759 6.283 7.649 1.00 96.31 96 LYS A CA 1
ATOM 778 C C . LYS A 1 96 ? 0.481 7.126 7.685 1.00 96.31 96 LYS A C 1
ATOM 780 O O . LYS A 1 96 ? -0.403 6.834 8.482 1.00 96.31 96 LYS A O 1
ATOM 785 N N . ASP A 1 97 ? 0.337 8.092 6.783 1.00 97.06 97 ASP A N 1
ATOM 786 C CA . ASP A 1 97 ? -0.822 8.994 6.718 1.00 97.06 97 ASP A CA 1
ATOM 787 C C . ASP A 1 97 ? -2.129 8.209 6.475 1.00 97.06 97 ASP A C 1
ATOM 789 O O . ASP A 1 97 ? -3.178 8.491 7.067 1.00 97.06 97 ASP A O 1
ATOM 793 N N . SER A 1 98 ? -2.071 7.175 5.626 1.00 96.44 98 SER A N 1
ATOM 794 C CA . SER A 1 98 ? -3.222 6.305 5.352 1.00 96.44 98 SER A CA 1
ATOM 795 C C . SER A 1 98 ? -3.594 5.455 6.564 1.00 96.44 98 SER A C 1
ATOM 797 O O . SER A 1 98 ? -4.778 5.315 6.873 1.00 96.44 98 SER A O 1
ATOM 799 N N . TYR A 1 99 ? -2.600 4.918 7.272 1.00 97.12 99 TYR A N 1
ATOM 800 C CA . TYR A 1 99 ? -2.817 4.178 8.508 1.00 97.12 99 TYR A CA 1
ATOM 801 C C . TYR A 1 99 ? -3.386 5.066 9.618 1.00 97.12 99 TYR A C 1
ATOM 803 O O . TYR A 1 99 ? -4.355 4.689 10.265 1.00 97.12 99 TYR A O 1
ATOM 811 N N . GLU A 1 100 ? -2.851 6.268 9.820 1.00 96.25 100 GLU A N 1
ATOM 812 C CA . GLU A 1 100 ? -3.383 7.210 10.809 1.00 96.25 100 GLU A CA 1
ATOM 813 C C . GLU A 1 100 ? -4.839 7.580 10.505 1.00 96.25 100 GLU A C 1
ATOM 815 O O . GLU A 1 100 ? -5.672 7.651 11.410 1.00 96.25 100 GLU A O 1
ATOM 820 N N . THR A 1 101 ? -5.173 7.759 9.224 1.00 95.19 101 THR A N 1
ATOM 821 C CA . THR A 1 101 ? -6.555 7.988 8.781 1.00 95.19 101 THR A CA 1
ATOM 822 C C . THR A 1 101 ? -7.461 6.797 9.090 1.00 95.19 101 THR A C 1
ATOM 824 O O . THR A 1 101 ? -8.615 6.995 9.468 1.00 95.19 101 THR A O 1
ATOM 827 N N . LEU A 1 102 ? -6.965 5.570 8.920 1.00 93.81 102 LEU A N 1
ATOM 828 C CA . LEU A 1 102 ? -7.692 4.356 9.280 1.00 93.81 102 LEU A CA 1
ATOM 829 C C . LEU A 1 102 ? -7.925 4.291 10.793 1.00 93.81 102 LEU A C 1
ATOM 831 O O . LEU A 1 102 ? -9.065 4.146 11.222 1.00 93.81 102 LEU A O 1
ATOM 835 N N . SER A 1 103 ? -6.865 4.444 11.584 1.00 93.25 103 SER A N 1
ATOM 836 C CA . SER A 1 103 ? -6.890 4.318 13.044 1.00 93.25 103 SER A CA 1
ATOM 837 C C . SER A 1 103 ? -7.817 5.327 13.714 1.00 93.25 103 SER A C 1
ATOM 839 O O . SER A 1 103 ? -8.486 4.972 14.670 1.00 93.25 103 SER A O 1
ATOM 841 N N . LYS A 1 104 ? -7.932 6.553 13.185 1.00 92.75 104 LYS A N 1
ATOM 842 C CA . LYS A 1 104 ? -8.879 7.571 13.687 1.00 92.75 104 LYS A CA 1
ATOM 843 C C . LYS A 1 104 ? -10.357 7.223 13.463 1.00 92.75 104 LYS A C 1
ATOM 845 O O . LYS A 1 104 ? -11.221 7.923 13.980 1.00 92.75 104 LYS A O 1
ATOM 850 N N . ARG A 1 105 ? -10.659 6.240 12.608 1.00 86.44 105 ARG A N 1
ATOM 851 C CA . ARG A 1 105 ? -12.035 5.844 12.257 1.00 86.44 105 ARG A CA 1
ATOM 852 C C . ARG A 1 105 ? -12.515 4.609 13.007 1.00 86.44 105 ARG A C 1
ATOM 854 O O . ARG A 1 105 ? -13.717 4.345 12.963 1.00 86.44 105 ARG A O 1
ATOM 861 N N . PHE A 1 106 ? -11.601 3.826 13.569 1.00 86.38 106 PHE A N 1
ATOM 862 C CA . PHE A 1 106 ? -11.938 2.760 14.505 1.00 86.38 106 PHE A CA 1
ATOM 863 C C . PHE A 1 106 ? -12.230 3.368 15.873 1.00 86.38 106 PHE A C 1
ATOM 865 O O . PHE A 1 106 ? -13.190 2.878 16.499 1.00 86.38 106 PHE A O 1
#

Secondary structure (DSSP, 8-state):
---HHHHHHHHHHHHHHHHHHHHHHHHHHHHHHHHHHTT--PPPPPHHHHHHHHHHHHHHHHHHHHHT-S-GGGHHHHHHHHHHHHHSHHHHHHHHHHHHHHHTT-

Sequence (106 aa):
MVPKTQFQFDQKVDLEIGKSVRATLRFYNELRKQAAARGEQGKPPSFETFSAMATGLMEASKQVHLDRLKNLSMREPFERTWTQKLLNYSTKKLLKDSYETLSKRF

Foldseek 3Di:
DPPPLLVVLLVVLVVQLLVLLVVLLVVQVVVCVVCVVVVHRDAADDLVVSVVSSVVSSVVVLVVVLVVDPDPVCNVSNVVSNVVVCPDPVSVVSSVVSSVVSRVVD

pLDDT: mean 90.7, std 7.92, range [50.09, 97.31]

Radius of gyration: 16.39 Å; Cα contacts (8 Å, |Δi|>4): 69; chains: 1; bounding box: 41×25×42 Å

Solvent-accessible surface area (backbone atoms only — not comparable to full-atom values): 5927 Å² total; per-residue (Å²): 133,82,55,73,66,56,58,54,45,53,57,51,48,53,51,46,48,51,48,21,46,51,51,44,51,49,52,55,52,48,53,40,52,55,29,50,74,71,73,40,87,49,73,63,75,53,69,65,60,52,49,52,52,21,49,52,43,32,53,53,52,50,49,59,52,56,76,66,49,87,53,72,85,52,47,62,62,47,54,51,51,45,55,53,50,62,71,32,67,69,47,53,46,50,54,50,57,49,47,54,59,50,51,76,71,86

Nearest PDB structures (foldseek):
  2mey-assembly1_A  TM=3.375E-01  e=3.199E+00  Blomia tropicalis
  4bjn-assembly3_D  TM=2.990E-01  e=8.211E+00  Melampsora lini

Mean predicted aligned error: 4.61 Å